Protein AF-A0A453Q143-F1 (afdb_monomer_lite)

Sequence (72 aa):
RALTDRRVVSHKENVTFPQKRADGWLELELGEFLDEGGDDGEVSISLTETKSGRWKSGLIVQGIEIRHKKSG

pLDDT: mean 73.95, std 15.99, range [37.78, 96.25]

Radius of gyration: 15.9 Å; chains: 1; bounding box: 36×39×34 Å

InterPro domains:
  IPR025886 Phloem protein 2-like [PF14299] (15-67)
  IPR052147 Phloem protein 2-like/Lectin [PTHR48478] (5-70)

Organism: Aegilops tauschii subsp. strangulata (NCBI:txid200361)

Secondary structure (DSSP, 8-state):
---------------PPPEEPTTS-EE---------S-TT----------STT---TT---------PPPP-

Foldseek 3Di:
DDPDPPVPPPDPDPPDFFDADPVGDTDDDPDDDDDPDDPDDDDDDDDDDPDPDDDPPDDDDPDDDDDDDDDD

Structure (mmCIF, N/CA/C/O backbone):
data_AF-A0A453Q143-F1
#
_entry.id   AF-A0A453Q143-F1
#
loop_
_atom_site.group_PDB
_atom_site.id
_atom_site.type_symbol
_atom_site.label_atom_id
_atom_site.label_alt_id
_atom_site.label_comp_id
_atom_site.label_asym_id
_atom_site.label_entity_id
_atom_site.label_seq_id
_atom_site.pdbx_PDB_ins_code
_atom_site.Cartn_x
_atom_site.Cartn_y
_atom_site.Cartn_z
_atom_site.occupancy
_atom_site.B_iso_or_equiv
_atom_site.auth_seq_id
_atom_site.auth_comp_id
_atom_site.auth_asym_id
_atom_site.auth_atom_id
_atom_site.pdbx_PDB_model_num
ATOM 1 N N . ARG A 1 1 ? 18.710 -10.293 -23.944 1.00 37.78 1 ARG A N 1
ATOM 2 C CA . ARG A 1 1 ? 19.829 -9.693 -23.173 1.00 37.78 1 ARG A CA 1
ATOM 3 C C . ARG A 1 1 ? 19.179 -9.049 -21.952 1.00 37.78 1 ARG A C 1
ATOM 5 O O . ARG A 1 1 ? 18.154 -8.417 -22.137 1.00 37.78 1 ARG A O 1
ATOM 12 N N . ALA A 1 2 ? 19.648 -9.398 -20.755 1.00 37.84 2 ALA A N 1
ATOM 13 C CA . ALA A 1 2 ? 18.913 -9.405 -19.484 1.00 37.84 2 ALA A CA 1
ATOM 14 C C . ALA A 1 2 ? 18.007 -8.185 -19.199 1.00 37.84 2 ALA A C 1
ATOM 16 O O . ALA A 1 2 ? 18.499 -7.077 -19.021 1.00 37.84 2 ALA A O 1
ATOM 17 N N . LEU A 1 3 ? 16.697 -8.433 -19.092 1.00 52.34 3 LEU A N 1
ATOM 18 C CA . LEU A 1 3 ? 15.705 -7.541 -18.489 1.00 52.34 3 LEU A CA 1
ATOM 19 C C . LEU A 1 3 ? 15.508 -7.954 -17.027 1.00 52.34 3 LEU A C 1
ATOM 21 O O . LEU A 1 3 ? 14.508 -8.577 -16.716 1.00 52.34 3 LEU A O 1
ATOM 25 N N . THR A 1 4 ? 16.460 -7.695 -16.137 1.00 48.97 4 THR A N 1
ATOM 26 C CA . THR A 1 4 ? 16.206 -7.781 -14.686 1.00 48.97 4 THR A CA 1
ATOM 27 C C . THR A 1 4 ? 17.341 -7.095 -13.940 1.00 48.97 4 THR A C 1
ATOM 29 O O . THR A 1 4 ? 18.199 -7.762 -13.369 1.00 48.97 4 THR A O 1
ATOM 32 N N . ASP A 1 5 ? 17.342 -5.766 -13.920 1.00 44.78 5 ASP A N 1
ATOM 33 C CA . ASP A 1 5 ? 17.868 -5.058 -12.754 1.00 44.78 5 ASP A CA 1
ATOM 34 C C . ASP A 1 5 ? 16.667 -4.560 -11.949 1.00 44.78 5 ASP A C 1
ATOM 36 O O . ASP A 1 5 ? 16.264 -3.399 -12.001 1.00 44.78 5 ASP A O 1
ATOM 40 N N . ARG A 1 6 ? 15.999 -5.501 -11.264 1.00 51.97 6 ARG A N 1
ATOM 41 C CA . ARG A 1 6 ? 15.016 -5.158 -10.236 1.00 51.97 6 ARG A CA 1
ATOM 42 C C . ARG A 1 6 ? 15.808 -4.613 -9.060 1.00 51.97 6 ARG A C 1
ATOM 44 O O . ARG A 1 6 ? 16.169 -5.354 -8.148 1.00 51.97 6 ARG A O 1
ATOM 51 N N . ARG A 1 7 ? 16.100 -3.317 -9.103 1.00 47.00 7 ARG A N 1
ATOM 52 C CA . ARG A 1 7 ? 16.717 -2.598 -7.996 1.00 47.00 7 ARG A CA 1
ATOM 53 C C . ARG A 1 7 ? 15.716 -2.587 -6.842 1.00 47.00 7 ARG A C 1
ATOM 55 O O . ARG A 1 7 ? 14.842 -1.731 -6.762 1.00 47.00 7 ARG A O 1
ATOM 62 N N . VAL A 1 8 ? 15.801 -3.591 -5.972 1.00 47.50 8 VAL A N 1
ATOM 63 C CA . VAL A 1 8 ? 15.033 -3.642 -4.727 1.00 47.50 8 VAL A CA 1
ATOM 64 C C . VAL A 1 8 ? 15.605 -2.553 -3.829 1.00 47.50 8 VAL A C 1
ATOM 66 O O . VAL A 1 8 ? 16.625 -2.741 -3.165 1.00 47.50 8 VAL A O 1
ATOM 69 N N . VAL A 1 9 ? 14.997 -1.369 -3.868 1.00 51.19 9 VAL A N 1
ATOM 70 C CA . VAL A 1 9 ? 15.372 -0.268 -2.983 1.00 51.19 9 VAL A CA 1
ATOM 71 C C . VAL A 1 9 ? 14.929 -0.649 -1.573 1.00 51.19 9 VAL A C 1
ATOM 73 O O . VAL A 1 9 ? 13.754 -0.556 -1.221 1.00 51.19 9 VAL A O 1
ATOM 76 N N . SER A 1 10 ? 15.891 -1.113 -0.775 1.00 46.56 10 SER A N 1
ATOM 77 C CA . SER A 1 10 ? 15.750 -1.341 0.663 1.00 46.56 10 SER A CA 1
ATOM 78 C C . SER A 1 10 ? 15.489 -0.003 1.363 1.00 46.56 10 SER A C 1
ATOM 80 O O . SER A 1 10 ? 16.420 0.676 1.801 1.00 46.56 10 SER A O 1
ATOM 82 N N . HIS A 1 11 ? 14.221 0.383 1.476 1.00 54.00 11 HIS A N 1
ATOM 83 C CA . HIS A 1 11 ? 13.812 1.481 2.342 1.00 54.00 11 HIS A CA 1
ATOM 84 C C . HIS A 1 11 ? 13.969 1.027 3.796 1.00 54.00 11 HIS A C 1
ATOM 86 O O . HIS A 1 11 ? 13.369 0.035 4.204 1.00 54.00 11 HIS A O 1
ATOM 92 N N . LYS A 1 12 ? 14.789 1.741 4.583 1.00 50.16 12 LYS A N 1
ATOM 93 C CA . LYS A 1 12 ? 14.778 1.610 6.047 1.00 50.16 12 LYS A CA 1
ATOM 94 C C . LYS A 1 12 ? 13.333 1.787 6.516 1.00 50.16 12 LYS A C 1
ATOM 96 O O . LYS A 1 12 ? 12.719 2.817 6.256 1.00 50.16 12 LYS A O 1
ATOM 101 N N . GLU A 1 13 ? 12.813 0.750 7.155 1.00 55.59 13 GLU A N 1
ATOM 102 C CA . GLU A 1 13 ? 11.402 0.546 7.460 1.00 55.59 13 GLU A CA 1
ATOM 103 C C . GLU A 1 13 ? 10.876 1.578 8.473 1.00 55.59 13 GLU A C 1
ATOM 105 O O . GLU A 1 13 ? 10.815 1.317 9.672 1.00 55.59 13 GLU A O 1
ATOM 110 N N . ASN A 1 14 ? 10.434 2.748 8.009 1.00 58.09 14 ASN A N 1
ATOM 111 C CA . ASN A 1 14 ? 9.360 3.444 8.711 1.00 58.09 14 ASN A CA 1
ATOM 112 C C . ASN A 1 14 ? 8.078 2.675 8.387 1.00 58.09 14 ASN A C 1
ATOM 114 O O . ASN A 1 14 ? 7.420 2.936 7.383 1.00 58.09 14 ASN A O 1
ATOM 118 N N . VAL A 1 15 ? 7.784 1.646 9.188 1.00 63.12 15 VAL A N 1
ATOM 119 C CA . VAL A 1 15 ? 6.552 0.863 9.054 1.00 63.12 15 VAL A CA 1
ATOM 120 C C . VAL A 1 15 ? 5.377 1.779 9.377 1.00 63.12 15 VAL A C 1
ATOM 122 O O . VAL A 1 15 ? 5.044 2.004 10.539 1.00 63.12 15 VAL A O 1
ATOM 125 N N . THR A 1 16 ? 4.751 2.319 8.339 1.00 73.62 16 THR A N 1
ATOM 126 C CA . THR A 1 16 ? 3.501 3.059 8.476 1.00 73.62 16 THR A CA 1
ATOM 127 C C . THR A 1 16 ? 2.350 2.058 8.543 1.00 73.62 16 THR A C 1
ATOM 129 O O . THR A 1 16 ? 2.208 1.185 7.685 1.00 73.62 16 THR A O 1
ATOM 132 N N . PHE A 1 17 ? 1.530 2.151 9.589 1.00 83.50 17 PHE A N 1
ATOM 133 C CA . PHE A 1 17 ? 0.349 1.305 9.730 1.00 83.50 17 PHE A CA 1
ATOM 134 C C . PHE A 1 17 ? -0.817 1.867 8.908 1.00 83.50 17 PHE A C 1
ATOM 136 O O . PHE A 1 17 ? -1.044 3.082 8.956 1.00 83.50 17 PHE A O 1
ATOM 143 N N . PRO A 1 18 ? -1.589 1.010 8.208 1.00 89.00 18 PRO A N 1
ATOM 144 C CA . PRO A 1 18 ? -2.787 1.448 7.508 1.00 89.00 18 PRO A CA 1
ATOM 145 C C . PRO A 1 18 ? -3.767 2.144 8.453 1.00 89.00 18 PRO A C 1
ATOM 147 O O . PRO A 1 18 ? -3.987 1.690 9.578 1.00 89.00 18 PRO A O 1
ATOM 150 N N . GLN A 1 19 ? -4.378 3.225 7.981 1.00 91.44 19 GLN A N 1
ATOM 151 C CA . GLN A 1 19 ? -5.399 3.973 8.705 1.00 91.44 19 GLN A CA 1
ATOM 152 C C . GLN A 1 19 ? -6.786 3.609 8.189 1.00 91.44 19 GLN A C 1
ATOM 154 O O . GLN A 1 19 ? -6.988 3.389 6.995 1.00 91.44 19 GLN A O 1
ATOM 159 N N . LYS A 1 20 ? -7.760 3.547 9.097 1.00 94.81 20 LYS A N 1
ATOM 160 C CA . LYS A 1 20 ? -9.148 3.267 8.730 1.00 94.81 20 LYS A CA 1
ATOM 161 C C . LYS A 1 20 ? -9.829 4.536 8.217 1.00 94.81 20 LYS A C 1
ATOM 163 O O . LYS A 1 20 ? -9.835 5.559 8.896 1.00 94.81 20 LYS A O 1
ATOM 168 N N . ARG A 1 21 ? -10.453 4.441 7.046 1.00 93.88 21 ARG A N 1
ATOM 169 C CA . ARG A 1 21 ? -11.297 5.478 6.443 1.00 93.88 21 ARG A CA 1
ATOM 170 C C . ARG A 1 21 ? -12.724 5.439 6.992 1.00 93.88 21 ARG A C 1
ATOM 172 O O . ARG A 1 21 ? -13.168 4.444 7.567 1.00 93.88 21 ARG A O 1
ATOM 179 N N . ALA A 1 22 ? -13.470 6.518 6.758 1.00 96.25 22 ALA A N 1
ATOM 180 C CA . ALA A 1 22 ? -14.880 6.621 7.144 1.00 96.25 22 ALA A CA 1
ATOM 181 C C . ALA A 1 22 ? -15.780 5.581 6.446 1.00 96.25 22 ALA A C 1
ATOM 183 O O . ALA A 1 22 ? -16.776 5.149 7.017 1.00 96.25 22 ALA A O 1
ATOM 184 N N . ASP A 1 23 ? -15.406 5.144 5.243 1.00 94.69 23 ASP A N 1
ATOM 185 C CA . ASP A 1 23 ? -16.097 4.105 4.466 1.00 94.69 23 ASP A CA 1
ATOM 186 C C . ASP A 1 23 ? -15.665 2.672 4.827 1.00 94.69 23 ASP A C 1
ATOM 188 O O . ASP A 1 23 ? -16.119 1.710 4.214 1.00 94.69 23 ASP A O 1
ATOM 192 N N . GLY A 1 24 ? -14.801 2.513 5.833 1.00 93.25 24 GLY A N 1
ATOM 193 C CA . GLY A 1 24 ? -14.373 1.213 6.339 1.00 93.25 24 GLY A CA 1
ATOM 194 C C . GLY A 1 24 ? -13.143 0.616 5.655 1.00 93.25 24 GLY A C 1
ATOM 195 O O . GLY A 1 24 ? -12.649 -0.400 6.146 1.00 93.25 24 GLY A O 1
ATOM 196 N N . TRP A 1 25 ? -12.608 1.240 4.602 1.00 95.12 25 TRP A N 1
ATOM 197 C CA . TRP A 1 25 ? -11.372 0.793 3.954 1.00 95.12 25 TRP A CA 1
ATOM 198 C C . TRP A 1 25 ? -10.133 1.083 4.810 1.00 95.12 25 TRP A C 1
ATOM 200 O O . TRP A 1 25 ? -10.104 2.043 5.583 1.00 95.12 25 TRP A O 1
ATOM 210 N N . LEU A 1 26 ? -9.095 0.257 4.658 1.00 92.12 26 LEU A N 1
ATOM 211 C CA . LEU A 1 26 ? -7.758 0.528 5.193 1.00 92.12 26 LEU A CA 1
ATOM 212 C C . LEU A 1 26 ? -6.906 1.184 4.105 1.00 92.12 26 LEU A C 1
ATOM 214 O O . LEU A 1 26 ? -6.807 0.654 3.002 1.00 92.12 26 LEU A O 1
ATOM 218 N N . GLU A 1 27 ? -6.287 2.317 4.423 1.00 92.25 27 GLU A N 1
ATOM 219 C CA . GLU A 1 27 ? -5.488 3.116 3.491 1.00 92.25 27 GLU A CA 1
ATOM 220 C C . GLU A 1 27 ? -4.069 3.322 4.025 1.00 92.25 27 GLU A C 1
ATOM 222 O O . GLU A 1 27 ? -3.865 3.532 5.222 1.00 92.25 27 GLU A O 1
ATOM 227 N N . LEU A 1 28 ? -3.080 3.233 3.136 1.00 89.94 28 LEU A N 1
ATOM 228 C CA . LEU A 1 28 ? -1.663 3.378 3.450 1.00 89.94 28 LEU A CA 1
ATOM 229 C C . LEU A 1 28 ? -0.937 4.048 2.277 1.00 89.94 28 LEU A C 1
ATOM 231 O O . LEU A 1 28 ? -1.163 3.683 1.125 1.00 89.94 28 LEU A O 1
ATOM 235 N N . GLU A 1 29 ? -0.036 4.984 2.574 1.00 88.56 29 GLU A N 1
ATOM 236 C CA . GLU A 1 29 ? 0.873 5.558 1.580 1.00 88.56 29 GLU A CA 1
ATOM 237 C C . GLU A 1 29 ? 1.955 4.534 1.208 1.00 88.56 29 GLU A C 1
ATOM 239 O O . GLU A 1 29 ? 2.731 4.100 2.060 1.00 88.56 29 GLU A O 1
ATOM 244 N N . LEU A 1 30 ? 1.979 4.124 -0.064 1.00 85.12 30 LEU A N 1
ATOM 245 C CA . LEU A 1 30 ? 2.952 3.158 -0.588 1.00 85.12 30 LEU A CA 1
ATOM 246 C C . LEU A 1 30 ? 4.259 3.824 -1.047 1.00 85.12 30 LEU A C 1
ATOM 248 O O . LEU A 1 30 ? 5.302 3.175 -1.048 1.00 85.12 30 LEU A O 1
ATOM 252 N N . GLY A 1 31 ? 4.199 5.100 -1.440 1.00 82.38 31 GLY A N 1
ATOM 253 C CA . GLY A 1 31 ? 5.326 5.884 -1.941 1.00 82.38 31 GLY A CA 1
ATOM 254 C C . GLY A 1 31 ? 4.889 6.944 -2.952 1.00 82.38 31 GLY A C 1
ATOM 255 O O . GLY A 1 31 ? 3.697 7.148 -3.184 1.00 82.38 31 GLY A O 1
ATOM 256 N N . GLU A 1 32 ? 5.872 7.588 -3.572 1.00 85.12 32 GLU A N 1
ATOM 257 C CA . GLU A 1 32 ? 5.693 8.580 -4.632 1.00 85.12 32 GLU A CA 1
ATOM 258 C C . GLU A 1 32 ? 6.529 8.166 -5.847 1.00 85.12 32 GLU A C 1
ATOM 260 O O . GLU A 1 32 ? 7.640 7.653 -5.701 1.00 85.12 32 GLU A O 1
ATOM 265 N N . PHE A 1 33 ? 5.993 8.377 -7.046 1.00 78.81 33 PHE A N 1
ATOM 266 C CA . PHE A 1 33 ? 6.726 8.214 -8.296 1.00 78.81 33 PHE A CA 1
ATOM 267 C C . PHE A 1 33 ? 6.454 9.418 -9.198 1.00 78.81 33 PHE A C 1
ATOM 269 O O . PHE A 1 33 ? 5.402 10.052 -9.099 1.00 78.81 33 PHE A O 1
ATOM 276 N N . LEU A 1 34 ? 7.420 9.739 -10.053 1.00 78.06 34 LEU A N 1
ATOM 277 C CA . LEU A 1 34 ? 7.319 10.800 -11.046 1.00 78.06 34 LEU A CA 1
ATOM 278 C C . LEU A 1 34 ? 7.179 10.152 -12.419 1.00 78.06 34 LEU A C 1
ATOM 280 O O . LEU A 1 34 ? 7.909 9.213 -12.735 1.00 78.06 34 LEU A O 1
ATOM 284 N N . ASP A 1 35 ? 6.246 10.658 -13.215 1.00 76.06 35 ASP A N 1
ATOM 285 C CA . ASP A 1 35 ? 6.177 10.357 -14.639 1.00 76.06 35 ASP A CA 1
ATOM 286 C C . ASP A 1 35 ? 6.899 11.483 -15.390 1.00 76.06 35 ASP A C 1
ATOM 288 O O . ASP A 1 35 ? 6.396 12.603 -15.483 1.00 76.06 35 ASP A O 1
ATOM 292 N N . GLU A 1 36 ? 8.123 11.215 -15.846 1.00 74.75 36 GLU A N 1
ATOM 293 C CA . GLU A 1 36 ? 8.955 12.197 -16.557 1.00 74.75 36 GLU A CA 1
ATOM 294 C C . GLU A 1 36 ? 8.666 12.245 -18.069 1.00 74.75 36 GLU A C 1
ATOM 296 O O . GLU A 1 36 ? 9.337 12.979 -18.793 1.00 74.75 36 GLU A O 1
ATOM 301 N N . GLY A 1 37 ? 7.653 11.515 -18.555 1.00 67.00 37 GLY A N 1
ATOM 302 C CA .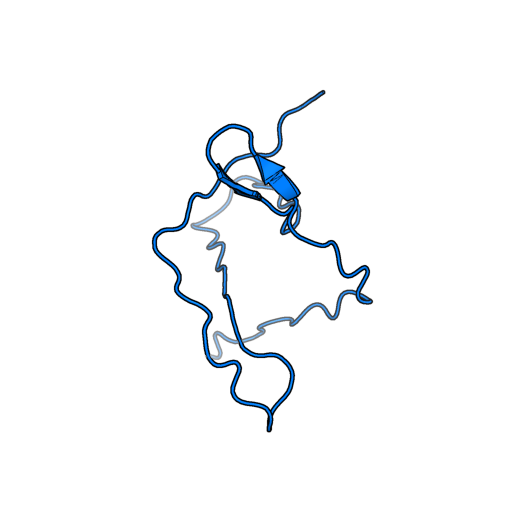 GLY A 1 37 ? 7.287 11.500 -19.969 1.00 67.00 37 GLY A CA 1
ATOM 303 C C . GLY A 1 37 ? 8.328 10.768 -20.820 1.00 67.00 37 GLY A C 1
ATOM 304 O O . GLY A 1 37 ? 9.222 11.371 -21.411 1.00 67.00 37 GLY A O 1
ATOM 305 N N . GLY A 1 38 ? 8.181 9.448 -20.906 1.00 71.12 38 GLY A N 1
ATOM 306 C CA . GLY A 1 38 ? 8.997 8.534 -21.706 1.00 71.12 38 GLY A CA 1
ATOM 307 C C . GLY A 1 38 ? 8.316 7.165 -21.821 1.00 71.12 38 GLY A C 1
ATOM 308 O O . GLY A 1 38 ? 7.311 6.932 -21.156 1.00 71.12 38 GLY A O 1
ATOM 309 N N . ASP A 1 39 ? 8.840 6.295 -22.688 1.00 62.34 39 ASP A N 1
ATOM 310 C CA . ASP A 1 39 ? 8.230 5.014 -23.095 1.00 62.34 39 ASP A CA 1
ATOM 311 C C . ASP A 1 39 ? 7.737 4.163 -21.901 1.00 62.34 39 ASP A C 1
ATOM 313 O O . ASP A 1 39 ? 8.507 3.884 -20.981 1.00 62.34 39 ASP A O 1
ATOM 317 N N . ASP A 1 40 ? 6.453 3.785 -21.939 1.00 69.62 40 ASP A N 1
ATOM 318 C CA . ASP A 1 40 ? 5.736 2.740 -21.187 1.00 69.62 40 ASP A CA 1
ATOM 319 C C . ASP A 1 40 ? 6.296 2.327 -19.806 1.00 69.62 40 ASP A C 1
ATOM 321 O O . ASP A 1 40 ? 6.482 1.142 -19.511 1.00 69.62 40 ASP A O 1
ATOM 325 N N . GLY A 1 41 ? 6.546 3.294 -18.920 1.00 72.38 41 GLY A N 1
ATOM 326 C CA . GLY A 1 41 ? 6.966 3.010 -17.546 1.00 72.38 41 GLY A CA 1
ATOM 327 C C . GLY A 1 41 ? 5.921 2.181 -16.782 1.00 72.38 41 GLY A C 1
ATOM 328 O O . GLY A 1 41 ? 4.788 2.617 -16.591 1.00 72.38 41 GLY A O 1
ATOM 329 N N . GLU A 1 42 ? 6.295 0.990 -16.302 1.00 80.06 42 GLU A N 1
ATOM 330 C CA . GLU A 1 42 ? 5.411 0.119 -15.515 1.00 80.06 42 GLU A CA 1
ATOM 331 C C . GLU A 1 42 ? 5.611 0.333 -14.007 1.00 80.06 4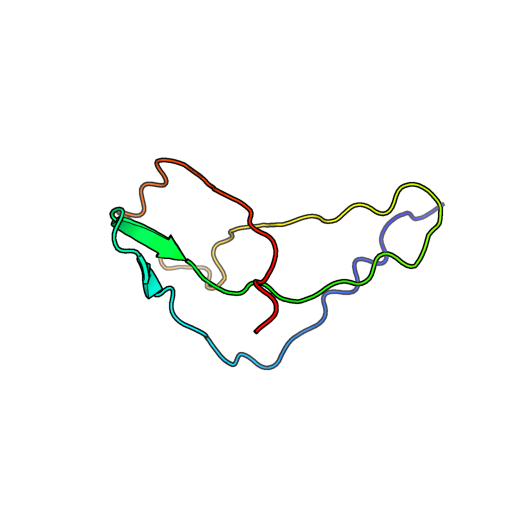2 GLU A C 1
ATOM 333 O O . GLU A 1 42 ? 6.708 0.147 -13.470 1.00 80.06 42 GLU A O 1
ATOM 338 N N . VAL A 1 43 ? 4.524 0.643 -13.293 1.00 79.31 43 VAL A N 1
ATOM 339 C CA . VAL A 1 43 ? 4.499 0.627 -11.824 1.00 79.31 43 VAL A CA 1
ATOM 340 C C . VAL A 1 43 ? 3.893 -0.688 -11.344 1.00 79.31 43 VAL A C 1
ATOM 342 O O . VAL A 1 43 ? 2.691 -0.920 -11.457 1.00 79.31 43 VAL A O 1
ATOM 345 N N . SER A 1 44 ? 4.730 -1.542 -10.755 1.00 84.12 44 SER A N 1
ATOM 346 C CA . SER A 1 44 ? 4.306 -2.812 -10.159 1.00 84.12 44 SER A CA 1
ATOM 347 C C . SER A 1 44 ? 4.167 -2.687 -8.642 1.00 84.12 44 SER A C 1
ATOM 349 O O . SER A 1 44 ? 5.123 -2.350 -7.944 1.00 84.12 44 SER A O 1
ATOM 351 N N . ILE A 1 45 ? 3.001 -3.063 -8.114 1.00 84.12 45 ILE A N 1
ATOM 352 C CA . ILE A 1 45 ? 2.709 -3.108 -6.674 1.00 84.12 45 ILE A CA 1
ATOM 353 C C . ILE A 1 45 ? 2.542 -4.571 -6.252 1.00 84.12 45 ILE A C 1
ATOM 355 O O . ILE A 1 45 ? 1.869 -5.344 -6.929 1.00 84.12 45 ILE A O 1
ATOM 359 N N . SER A 1 46 ? 3.133 -4.964 -5.120 1.00 82.31 46 SER A N 1
ATOM 360 C CA . SER A 1 46 ? 2.986 -6.321 -4.580 1.00 82.31 46 SER A CA 1
ATOM 361 C C . SER A 1 46 ? 2.704 -6.306 -3.079 1.00 82.31 46 SER A C 1
ATOM 363 O O . SER A 1 46 ? 3.318 -5.544 -2.335 1.00 82.31 46 SER A O 1
ATOM 365 N N . LEU A 1 47 ? 1.783 -7.165 -2.636 1.00 81.44 47 LEU A N 1
ATOM 366 C CA . LEU A 1 47 ? 1.509 -7.435 -1.227 1.00 81.44 47 LEU A CA 1
ATOM 367 C C . LEU A 1 47 ? 1.999 -8.848 -0.912 1.00 81.44 47 LEU A C 1
ATOM 369 O O . LEU A 1 47 ? 1.370 -9.830 -1.304 1.00 81.44 47 LEU A O 1
ATOM 373 N N . THR A 1 48 ? 3.133 -8.952 -0.226 1.00 76.88 48 THR A N 1
ATOM 374 C CA . THR A 1 48 ? 3.801 -10.232 0.039 1.00 76.88 48 THR A CA 1
ATOM 375 C C . THR A 1 48 ? 4.045 -10.444 1.532 1.00 76.88 48 THR A C 1
ATOM 377 O O . THR A 1 48 ? 4.035 -9.520 2.350 1.00 76.88 48 THR A O 1
ATOM 380 N N . GLU A 1 49 ? 4.197 -11.703 1.934 1.00 74.12 49 GLU A N 1
ATOM 381 C CA . GLU A 1 49 ? 4.687 -12.030 3.269 1.00 74.12 49 GLU A CA 1
ATOM 382 C C . GLU A 1 49 ? 6.191 -11.722 3.343 1.00 74.12 49 GLU A C 1
ATOM 384 O O . GLU A 1 49 ? 6.961 -12.178 2.506 1.00 74.12 49 GLU A O 1
ATOM 389 N N . THR A 1 50 ? 6.612 -10.939 4.342 1.00 72.25 50 THR A N 1
ATOM 390 C CA . THR A 1 50 ? 8.010 -10.501 4.497 1.00 72.25 50 THR A CA 1
ATOM 391 C C . THR A 1 50 ? 8.817 -11.327 5.501 1.00 72.25 50 THR A C 1
ATOM 393 O O . THR A 1 50 ? 10.038 -11.214 5.544 1.00 72.25 50 THR A O 1
ATOM 396 N N . LYS A 1 51 ? 8.167 -12.156 6.329 1.00 69.94 51 LYS A N 1
ATOM 397 C CA . LYS A 1 51 ? 8.828 -12.979 7.355 1.00 69.94 51 LYS A CA 1
ATOM 398 C C . LYS A 1 51 ? 8.458 -14.440 7.164 1.00 69.94 51 LYS A C 1
ATOM 400 O O . LYS A 1 51 ? 7.382 -14.838 7.589 1.00 69.94 51 LYS A O 1
ATOM 405 N N . SER A 1 52 ? 9.366 -15.231 6.594 1.00 62.22 52 SER A N 1
ATOM 406 C CA . SER A 1 52 ? 9.126 -16.662 6.396 1.00 62.22 52 SER A CA 1
ATOM 407 C C . SER A 1 52 ? 8.945 -17.378 7.738 1.00 62.22 52 SER A C 1
ATOM 409 O O . SER A 1 52 ? 9.775 -17.230 8.637 1.00 62.22 52 SER A O 1
ATO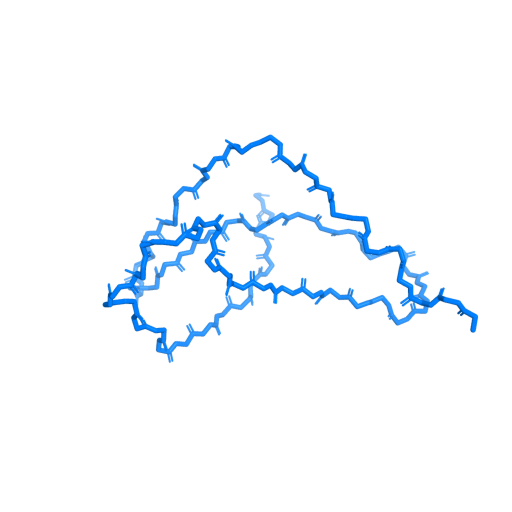M 411 N N . GLY A 1 53 ? 7.909 -18.206 7.858 1.00 60.19 53 GLY A N 1
ATOM 412 C CA . GLY A 1 53 ? 7.780 -19.179 8.952 1.00 60.19 53 GLY A CA 1
ATOM 413 C C . GLY A 1 53 ? 6.641 -18.917 9.934 1.0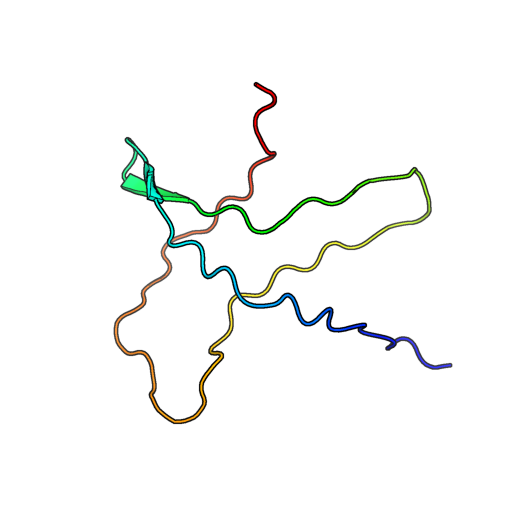0 60.19 53 GLY A C 1
ATOM 414 O O . GLY A 1 53 ? 6.393 -19.744 10.810 1.00 60.19 53 GLY A O 1
ATOM 415 N N . ARG A 1 54 ? 5.895 -17.820 9.776 1.00 61.44 54 ARG A N 1
ATOM 416 C CA . ARG A 1 54 ? 4.584 -17.657 10.412 1.00 61.44 54 ARG A CA 1
ATOM 417 C C . ARG A 1 54 ? 3.569 -17.330 9.337 1.00 61.44 54 ARG A C 1
ATOM 419 O O . ARG A 1 54 ? 3.342 -16.162 9.041 1.00 61.44 54 ARG A O 1
ATOM 426 N N . TRP A 1 55 ? 2.935 -18.380 8.814 1.00 60.41 55 TRP A N 1
ATOM 427 C CA . TRP A 1 55 ? 1.709 -18.248 8.034 1.00 60.41 55 TRP A CA 1
ATOM 428 C C . TRP A 1 55 ? 0.801 -17.227 8.736 1.00 60.41 55 TRP A C 1
ATOM 430 O O . TRP A 1 55 ? 0.451 -17.372 9.912 1.00 60.41 55 TRP A O 1
ATOM 440 N N . LYS A 1 56 ? 0.478 -16.141 8.037 1.00 66.12 56 LYS A N 1
ATOM 441 C CA . LYS A 1 56 ? -0.495 -15.166 8.519 1.00 66.12 56 LYS A CA 1
ATOM 442 C C . LYS A 1 56 ? -1.880 -15.719 8.193 1.00 66.12 56 LYS A C 1
ATOM 444 O O . LYS A 1 56 ? -2.405 -15.461 7.115 1.00 66.12 56 LYS A O 1
ATOM 449 N N . SER A 1 57 ? -2.467 -16.504 9.099 1.00 70.62 57 SER A N 1
ATOM 450 C CA . SER A 1 57 ? -3.892 -16.862 9.001 1.00 70.62 57 SER A CA 1
ATOM 451 C C . SER A 1 57 ? -4.758 -15.626 9.166 1.00 70.62 57 SER A C 1
ATOM 453 O O . SER A 1 57 ? -4.463 -14.768 9.993 1.00 70.62 57 SER A O 1
ATOM 455 N N . GLY A 1 58 ? -5.887 -15.605 8.462 1.00 74.88 58 GLY A N 1
ATOM 456 C C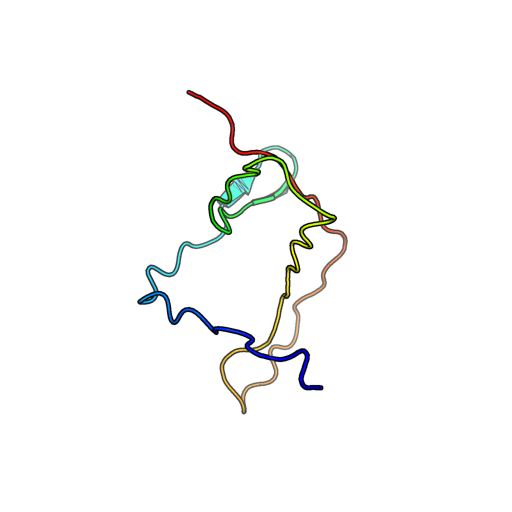A . GLY A 1 58 ? -6.993 -14.702 8.776 1.00 74.88 58 GLY A CA 1
ATOM 457 C C . GLY A 1 58 ? -6.975 -13.359 8.052 1.00 74.88 58 GLY A C 1
ATOM 458 O O . GLY A 1 58 ? -7.887 -12.568 8.269 1.00 74.88 58 GLY A O 1
ATOM 459 N N . LEU A 1 59 ? -6.002 -13.096 7.169 1.00 80.12 59 LEU A N 1
ATOM 460 C CA . LEU A 1 59 ? -6.090 -11.950 6.265 1.00 80.12 59 LEU A CA 1
ATOM 461 C C . LEU A 1 59 ? -6.964 -12.315 5.061 1.00 80.12 59 LEU A C 1
ATOM 463 O O . LEU A 1 59 ? -6.569 -13.124 4.225 1.00 80.12 59 LEU A O 1
ATOM 467 N N . ILE A 1 60 ? -8.136 -11.696 4.973 1.00 83.50 60 ILE A N 1
ATOM 468 C CA . ILE A 1 60 ? -9.019 -11.777 3.809 1.00 83.50 60 ILE A CA 1
ATOM 469 C C . ILE A 1 60 ? -8.975 -10.420 3.112 1.00 83.50 60 ILE A C 1
ATOM 471 O O . ILE A 1 60 ? -9.320 -9.404 3.713 1.00 83.50 60 ILE A O 1
ATOM 475 N N . VAL A 1 61 ? -8.553 -10.402 1.847 1.00 86.81 61 VAL A N 1
ATOM 476 C CA . VAL A 1 61 ? -8.591 -9.200 1.005 1.00 86.81 61 VAL A CA 1
ATOM 477 C C . VAL A 1 61 ? -9.857 -9.259 0.160 1.00 86.81 61 VAL A C 1
ATOM 479 O O . VAL A 1 61 ? -9.981 -10.118 -0.708 1.00 86.81 61 VAL A O 1
ATOM 482 N N . GLN A 1 62 ? -10.811 -8.369 0.437 1.00 90.81 62 GLN A N 1
ATOM 483 C CA . GLN A 1 62 ? -12.077 -8.295 -0.305 1.00 90.81 62 GLN A CA 1
ATOM 484 C C . GLN A 1 62 ? -11.973 -7.435 -1.574 1.00 90.81 62 GLN A C 1
ATOM 486 O O . GLN A 1 62 ? -12.730 -7.640 -2.516 1.00 90.81 62 GLN A O 1
ATOM 491 N N . GLY A 1 63 ? -11.032 -6.491 -1.611 1.00 92.50 63 GLY A N 1
ATOM 492 C CA . GLY A 1 63 ? -10.788 -5.612 -2.749 1.00 92.50 63 GLY A 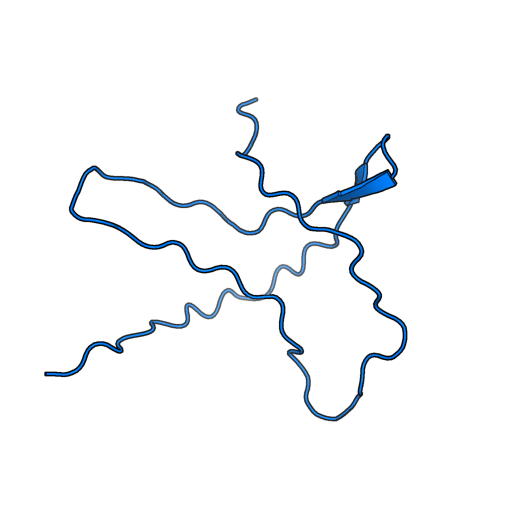CA 1
ATOM 493 C C . GLY A 1 63 ? -9.549 -4.748 -2.533 1.00 92.50 63 GLY A C 1
ATOM 494 O O . GLY A 1 63 ? -8.998 -4.710 -1.431 1.00 92.50 63 GLY A O 1
ATOM 495 N N . ILE A 1 64 ? -9.105 -4.076 -3.594 1.00 91.88 64 ILE A N 1
ATOM 496 C CA . ILE A 1 64 ? -7.960 -3.157 -3.596 1.00 91.88 64 ILE A CA 1
ATOM 497 C C . ILE A 1 64 ? -8.370 -1.897 -4.366 1.00 91.88 64 ILE A C 1
ATOM 499 O O . ILE A 1 64 ? -8.983 -1.998 -5.427 1.00 91.88 64 ILE A O 1
ATOM 503 N N . GLU A 1 65 ? -8.013 -0.726 -3.838 1.00 93.19 65 GLU A N 1
ATOM 504 C CA . GLU A 1 65 ? -8.208 0.576 -4.480 1.00 93.19 65 GLU A CA 1
ATOM 505 C C . GLU A 1 65 ? -6.862 1.316 -4.517 1.00 93.19 65 GLU A C 1
ATOM 507 O O . GLU A 1 65 ? -6.198 1.443 -3.489 1.00 93.19 65 GLU A O 1
ATOM 512 N N . ILE A 1 66 ? -6.457 1.799 -5.696 1.00 90.19 66 ILE A N 1
ATOM 513 C CA . ILE A 1 66 ? -5.265 2.642 -5.863 1.00 90.19 66 ILE A CA 1
ATOM 514 C C . ILE A 1 66 ? -5.735 4.081 -6.047 1.00 90.19 66 ILE A C 1
ATOM 516 O O . ILE A 1 66 ? -6.583 4.362 -6.894 1.00 90.19 66 ILE A O 1
ATOM 520 N N . ARG A 1 67 ? -5.180 4.999 -5.253 1.00 89.31 67 ARG A N 1
ATOM 521 C CA . ARG A 1 67 ? -5.530 6.422 -5.278 1.00 89.31 67 ARG A CA 1
ATOM 522 C C . ARG A 1 67 ? -4.281 7.273 -5.416 1.00 89.31 67 ARG A C 1
ATOM 524 O O . ARG A 1 67 ? -3.244 6.951 -4.845 1.00 89.31 67 ARG A O 1
ATOM 531 N N . HIS A 1 68 ? -4.404 8.385 -6.132 1.00 87.69 68 HIS A N 1
ATOM 532 C CA . HIS A 1 68 ? -3.377 9.419 -6.112 1.00 87.69 68 HIS A CA 1
ATOM 533 C C . HIS A 1 68 ? -3.321 10.088 -4.732 1.00 87.69 68 HIS A C 1
ATOM 535 O O . HIS A 1 68 ? -4.340 10.209 -4.040 1.00 87.69 68 HIS A O 1
ATOM 541 N N . LYS A 1 69 ? -2.134 10.565 -4.351 1.00 82.88 69 LYS A N 1
ATOM 542 C CA . LYS A 1 69 ? -1.957 11.396 -3.159 1.00 82.88 69 LYS A CA 1
ATOM 543 C C . LYS A 1 69 ? -2.714 12.707 -3.347 1.00 82.88 69 LYS A C 1
ATOM 545 O O . LYS A 1 69 ? -2.597 13.350 -4.388 1.00 82.88 69 LYS A O 1
ATOM 550 N N . LYS A 1 70 ? -3.507 13.102 -2.350 1.00 77.38 70 LYS A N 1
ATOM 551 C CA . LYS A 1 70 ? -4.159 14.413 -2.367 1.00 77.38 70 LYS A CA 1
ATOM 552 C C . LYS A 1 70 ? -3.097 15.480 -2.126 1.00 77.38 70 LYS A C 1
ATOM 554 O O . LYS A 1 70 ? -2.414 15.433 -1.104 1.00 77.38 70 LYS A O 1
ATOM 559 N N . SER A 1 71 ? -2.977 16.428 -3.046 1.00 67.56 71 SER A N 1
ATOM 560 C CA . SER A 1 71 ? -2.267 17.678 -2.789 1.00 67.56 71 SER A CA 1
ATOM 561 C C . SER A 1 71 ? -3.006 18.423 -1.674 1.00 67.56 71 SER A C 1
ATOM 563 O O . SER A 1 71 ? -4.237 18.507 -1.717 1.00 67.56 71 SER A O 1
ATOM 565 N N . GLY A 1 72 ? -2.271 18.871 -0.655 1.00 51.72 72 GLY A N 1
ATOM 566 C CA . GLY A 1 72 ? -2.802 19.761 0.382 1.00 51.72 72 GLY A CA 1
ATOM 567 C C . GLY A 1 72 ? -3.129 21.144 -0.158 1.00 51.72 72 GLY A C 1
ATOM 568 O O . GLY A 1 72 ? -2.545 21.519 -1.200 1.00 51.72 72 GLY A O 1
#